Protein AF-A0AB36I6P4-F1 (afdb_monomer_lite)

Organism: Limosilactobacillus reuteri (NCBI:txid1598)

pLDDT: mean 87.26, std 16.26, range [40.88, 98.19]

Radius of gyration: 17.45 Å; chains: 1; bounding box: 50×17×43 Å

Secondary structure (DSSP, 8-state):
------TTSHHHHHHHHHHHHHHHHHHHHHHHHHHHHHHT--SS--HHHHHHHHHHHHHHHHHHHHT---

Sequence (70 aa):
MAELKDLTNHDSVRDQIRQYSNLISLTADNLQDLKARVKSLDNGNYEQELDAINQAQSKLYEALKALELD

Structure (mmCIF, N/CA/C/O backbone):
data_AF-A0AB36I6P4-F1
#
_entry.id   AF-A0AB36I6P4-F1
#
loop_
_atom_site.group_PDB
_atom_site.id
_atom_site.type_symbol
_atom_site.label_atom_id
_atom_site.label_alt_id
_atom_site.label_comp_id
_atom_site.label_asym_id
_atom_site.label_entity_id
_atom_site.label_seq_id
_atom_site.pdbx_PDB_ins_code
_atom_site.Cartn_x
_atom_site.Cartn_y
_atom_site.Cartn_z
_atom_site.occupancy
_atom_site.B_iso_or_equiv
_atom_site.auth_seq_id
_atom_site.auth_comp_id
_atom_site.auth_asym_id
_atom_site.auth_atom_id
_atom_site.pdbx_PDB_model_num
ATOM 1 N N . MET A 1 1 ? 37.634 -2.206 -6.339 1.00 40.88 1 MET A N 1
ATOM 2 C CA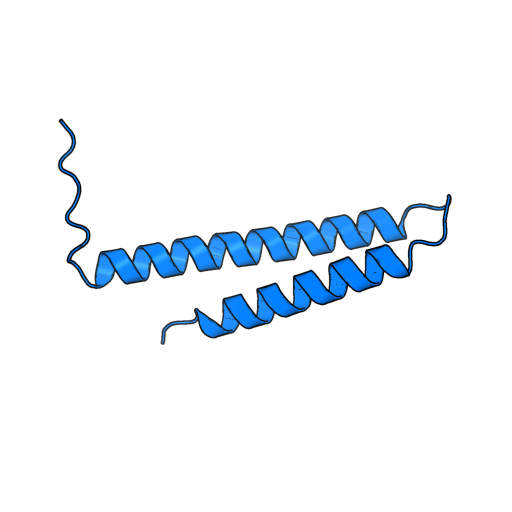 . MET A 1 1 ? 36.732 -1.095 -6.690 1.00 40.88 1 MET A CA 1
ATOM 3 C C . MET A 1 1 ? 35.643 -1.700 -7.542 1.00 40.88 1 MET A C 1
ATOM 5 O O . MET A 1 1 ? 35.961 -2.189 -8.615 1.00 40.88 1 MET A O 1
ATOM 9 N N . ALA A 1 2 ? 34.434 -1.831 -6.999 1.00 46.62 2 ALA A N 1
ATOM 10 C CA . ALA A 1 2 ? 33.320 -2.400 -7.743 1.00 46.62 2 ALA A CA 1
ATOM 11 C C . ALA A 1 2 ? 32.998 -1.446 -8.893 1.00 46.62 2 ALA A C 1
ATOM 13 O O . ALA A 1 2 ? 32.720 -0.272 -8.650 1.00 46.62 2 ALA A O 1
ATOM 14 N N . GLU A 1 3 ? 33.122 -1.940 -10.121 1.00 44.00 3 GLU A N 1
ATOM 15 C CA . GLU A 1 3 ? 32.616 -1.258 -11.303 1.00 44.00 3 GLU A CA 1
ATOM 16 C C . GLU A 1 3 ? 31.174 -0.842 -11.019 1.00 44.00 3 GLU A C 1
ATOM 18 O O . GLU A 1 3 ? 30.334 -1.671 -10.655 1.00 44.00 3 GLU A O 1
ATOM 23 N N . LEU A 1 4 ? 30.907 0.460 -11.147 1.00 49.78 4 LEU A N 1
ATOM 24 C CA . LEU A 1 4 ? 29.557 0.950 -11.360 1.00 49.78 4 LEU A CA 1
ATOM 25 C C . LEU A 1 4 ? 29.037 0.206 -12.587 1.00 49.78 4 LEU A C 1
ATOM 27 O O . LEU A 1 4 ? 29.397 0.532 -13.714 1.00 49.78 4 LEU A O 1
ATOM 31 N N . LYS A 1 5 ? 28.261 -0.850 -12.338 1.00 51.88 5 LYS A N 1
ATOM 32 C CA . LYS A 1 5 ? 27.594 -1.634 -13.366 1.00 51.88 5 LYS A CA 1
ATOM 33 C C . LYS A 1 5 ? 26.731 -0.648 -14.140 1.00 51.88 5 LYS A C 1
ATOM 35 O O . LYS A 1 5 ? 25.791 -0.078 -13.590 1.00 51.88 5 LYS A O 1
ATOM 40 N N . ASP A 1 6 ? 27.168 -0.392 -15.362 1.00 47.88 6 ASP A N 1
ATOM 41 C CA . ASP A 1 6 ? 26.685 0.647 -16.253 1.00 47.88 6 ASP A CA 1
ATOM 42 C C . ASP A 1 6 ? 25.148 0.740 -16.220 1.00 47.88 6 ASP A C 1
ATOM 44 O O . ASP A 1 6 ? 24.431 -0.211 -16.542 1.00 47.88 6 ASP A O 1
ATOM 48 N N . LEU A 1 7 ? 24.630 1.898 -15.804 1.00 50.38 7 LEU A N 1
ATOM 49 C CA . LEU A 1 7 ? 23.197 2.233 -15.767 1.00 50.38 7 LEU A CA 1
ATOM 50 C C . LEU A 1 7 ? 22.613 2.468 -17.179 1.00 50.38 7 LEU A C 1
ATOM 52 O O . LEU A 1 7 ? 21.541 3.046 -17.327 1.00 50.38 7 LEU A O 1
ATOM 56 N N . THR A 1 8 ? 23.316 2.032 -18.224 1.00 55.19 8 THR A N 1
ATOM 57 C CA . THR A 1 8 ? 23.030 2.288 -19.642 1.00 55.19 8 THR A CA 1
ATOM 58 C C . THR A 1 8 ? 22.353 1.116 -20.359 1.00 55.19 8 THR A C 1
ATOM 60 O O . THR A 1 8 ? 22.096 1.209 -21.557 1.00 55.19 8 THR A O 1
ATOM 63 N N . ASN A 1 9 ? 22.021 0.027 -19.653 1.00 61.69 9 ASN A N 1
ATOM 64 C CA . ASN A 1 9 ? 21.367 -1.144 -20.243 1.00 61.69 9 ASN A CA 1
ATOM 65 C C . ASN A 1 9 ? 19.882 -1.230 -19.862 1.00 61.69 9 ASN A C 1
ATOM 67 O O . ASN A 1 9 ? 19.524 -1.124 -18.691 1.00 61.69 9 ASN A O 1
ATOM 71 N N . HIS A 1 10 ? 19.024 -1.478 -20.854 1.00 64.50 10 HIS A N 1
ATOM 72 C CA . HIS A 1 10 ? 17.564 -1.592 -20.715 1.00 64.50 10 HIS A CA 1
ATOM 73 C C . HIS A 1 10 ? 17.134 -2.576 -19.605 1.00 64.50 10 HIS A C 1
ATOM 75 O O . HIS A 1 10 ? 16.152 -2.343 -18.900 1.00 64.50 10 HIS A O 1
ATOM 81 N N . ASP A 1 11 ? 17.915 -3.637 -19.388 1.00 68.88 11 ASP A N 1
ATOM 82 C CA . ASP A 1 11 ? 17.686 -4.615 -18.318 1.00 68.88 11 ASP A CA 1
ATOM 83 C C . ASP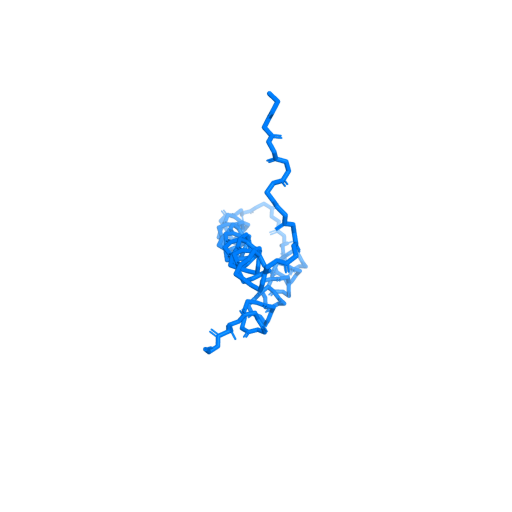 A 1 11 ? 17.902 -4.030 -16.912 1.00 68.88 11 ASP A C 1
ATOM 85 O O . ASP A 1 11 ? 17.155 -4.355 -15.997 1.00 68.88 11 ASP A O 1
ATOM 89 N N . SER A 1 12 ? 18.837 -3.086 -16.745 1.00 80.25 12 SER A N 1
ATOM 90 C CA . SER A 1 12 ? 19.053 -2.373 -15.474 1.00 80.25 12 SER A CA 1
ATOM 91 C C . SER A 1 12 ? 17.856 -1.491 -15.108 1.00 80.25 12 SER A C 1
ATOM 93 O O . SER A 1 12 ? 17.464 -1.418 -13.943 1.00 80.25 12 SER A O 1
ATOM 95 N N . VAL A 1 13 ? 17.224 -0.864 -16.106 1.00 85.12 13 VAL A N 1
ATOM 96 C CA . VAL A 1 13 ? 16.003 -0.066 -15.908 1.00 85.12 13 VAL A CA 1
ATOM 97 C C . VAL A 1 13 ? 14.820 -0.969 -15.557 1.00 85.12 13 VAL A C 1
ATOM 99 O O . VAL A 1 13 ? 14.083 -0.671 -14.619 1.00 85.12 13 VAL A O 1
ATOM 102 N N . ARG A 1 14 ? 14.662 -2.108 -16.244 1.00 87.06 14 ARG A N 1
ATOM 103 C CA . ARG A 1 14 ? 13.631 -3.107 -15.908 1.00 87.06 14 ARG A CA 1
ATOM 104 C C . ARG A 1 14 ? 13.804 -3.669 -14.498 1.00 87.06 14 ARG A C 1
ATOM 106 O O . ARG A 1 14 ? 12.820 -3.799 -13.774 1.00 87.06 14 ARG A O 1
ATOM 113 N N . ASP A 1 15 ? 15.034 -3.962 -14.088 1.00 88.50 15 ASP A N 1
ATOM 114 C CA . ASP A 1 15 ? 15.320 -4.443 -12.737 1.00 88.50 15 ASP A CA 1
ATOM 115 C C . ASP A 1 15 ? 15.007 -3.380 -11.676 1.00 88.50 15 ASP A C 1
ATOM 117 O O . ASP A 1 15 ? 14.433 -3.706 -10.637 1.00 88.50 15 ASP A O 1
ATOM 121 N N . GLN A 1 16 ? 15.293 -2.103 -11.946 1.00 89.25 16 GLN A N 1
ATOM 122 C CA . GLN A 1 16 ? 14.893 -1.001 -11.063 1.00 89.25 16 GLN A CA 1
ATOM 123 C C . GLN A 1 16 ? 13.371 -0.851 -10.978 1.00 89.25 16 GLN A C 1
ATOM 125 O O . GLN A 1 16 ? 12.833 -0.715 -9.881 1.00 89.25 16 GLN A O 1
ATOM 130 N N . ILE A 1 17 ? 12.655 -0.942 -12.103 1.00 91.62 17 ILE A N 1
ATOM 131 C CA . ILE A 1 17 ? 11.184 -0.905 -12.121 1.00 91.62 17 ILE A CA 1
ATOM 132 C C . ILE A 1 17 ? 10.600 -2.052 -11.284 1.00 91.62 17 ILE A C 1
ATOM 134 O O . ILE A 1 17 ? 9.689 -1.829 -10.483 1.00 91.62 17 ILE A O 1
ATOM 138 N N . ARG A 1 18 ? 11.165 -3.262 -11.384 1.00 91.00 18 ARG A N 1
ATOM 139 C CA . ARG A 1 18 ? 10.774 -4.403 -10.539 1.00 91.00 18 ARG A CA 1
ATOM 140 C C . ARG A 1 18 ? 11.051 -4.155 -9.057 1.00 91.00 18 ARG A C 1
ATOM 142 O O . ARG A 1 18 ? 10.207 -4.472 -8.224 1.00 91.00 18 ARG A O 1
ATOM 149 N N . GLN A 1 19 ? 12.197 -3.567 -8.710 1.00 92.44 19 GLN A N 1
ATOM 150 C CA . GLN A 1 19 ? 12.508 -3.212 -7.320 1.00 92.44 19 GLN A CA 1
ATOM 151 C C . GLN A 1 19 ? 11.490 -2.218 -6.751 1.00 92.44 19 GLN A C 1
ATOM 153 O O . GLN A 1 19 ? 10.978 -2.436 -5.653 1.00 92.44 19 GLN A O 1
ATOM 158 N N . TYR A 1 20 ? 11.143 -1.169 -7.501 1.00 94.31 20 TYR A N 1
ATOM 159 C CA . TYR A 1 20 ? 10.114 -0.219 -7.078 1.00 94.31 20 TYR A CA 1
ATOM 160 C C . TYR A 1 20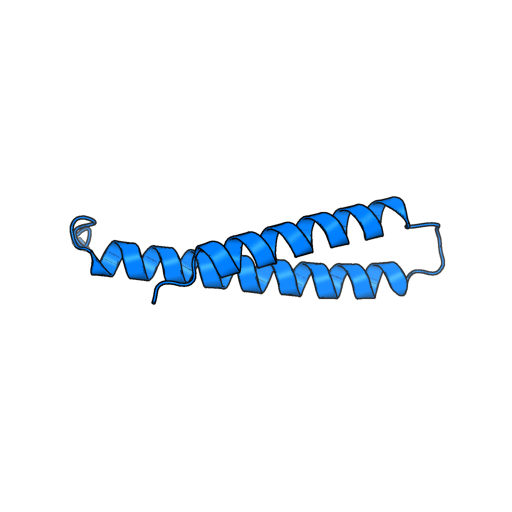 ? 8.727 -0.861 -6.988 1.00 94.31 20 TYR A C 1
ATOM 162 O O . TYR A 1 20 ? 8.012 -0.602 -6.023 1.00 94.31 20 TYR A O 1
ATOM 170 N N . SER A 1 21 ? 8.378 -1.757 -7.915 1.00 94.69 21 SER A N 1
ATOM 171 C CA . SER A 1 21 ? 7.125 -2.527 -7.861 1.00 94.69 21 SER A CA 1
ATOM 172 C C . SER A 1 21 ? 7.032 -3.354 -6.573 1.00 94.69 21 SER A C 1
ATOM 174 O O . SER A 1 21 ? 6.026 -3.302 -5.867 1.00 94.69 21 SER A O 1
ATOM 176 N N . ASN A 1 22 ? 8.118 -4.033 -6.190 1.00 93.75 22 ASN A N 1
ATOM 177 C CA . ASN A 1 22 ? 8.180 -4.788 -4.937 1.00 93.75 22 ASN A CA 1
ATOM 178 C C . ASN A 1 22 ? 8.027 -3.887 -3.703 1.00 93.75 22 ASN A C 1
ATOM 180 O O . ASN A 1 22 ? 7.317 -4.245 -2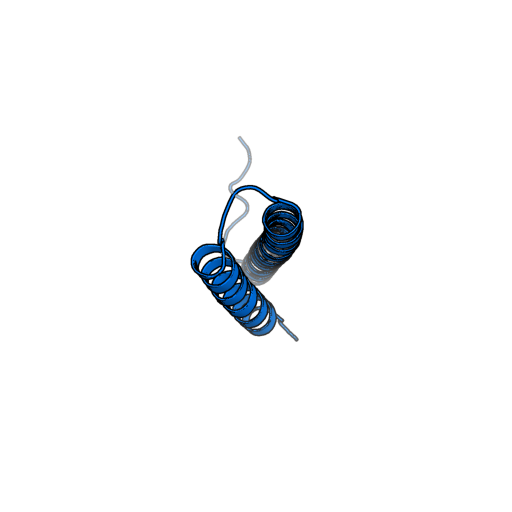.765 1.00 93.75 22 ASN A O 1
ATOM 184 N N . LEU A 1 23 ? 8.666 -2.712 -3.697 1.00 95.94 23 LEU A N 1
ATOM 185 C CA . LEU A 1 23 ? 8.541 -1.750 -2.597 1.00 95.94 23 LEU A CA 1
ATOM 186 C C . LEU A 1 23 ? 7.115 -1.204 -2.468 1.00 95.94 23 LEU A C 1
ATOM 188 O O . LEU A 1 23 ? 6.615 -1.058 -1.351 1.00 95.94 23 LEU A O 1
ATOM 192 N N . ILE A 1 24 ? 6.454 -0.925 -3.592 1.00 96.31 24 ILE A N 1
ATOM 193 C CA . ILE A 1 24 ? 5.061 -0.470 -3.624 1.00 96.31 24 ILE A CA 1
ATOM 194 C C . ILE A 1 24 ? 4.141 -1.554 -3.060 1.00 96.31 24 ILE A C 1
ATOM 196 O O . ILE A 1 24 ? 3.341 -1.253 -2.175 1.00 96.31 24 ILE A O 1
ATOM 200 N N . SER A 1 25 ? 4.300 -2.807 -3.504 1.00 95.38 25 SER A N 1
ATOM 201 C CA . SER A 1 25 ? 3.529 -3.947 -2.990 1.00 95.38 25 SER A CA 1
ATOM 202 C C . SER A 1 25 ? 3.710 -4.107 -1.480 1.00 95.38 25 SER A C 1
ATOM 204 O O . SER A 1 25 ? 2.730 -4.113 -0.741 1.00 95.38 25 SER A O 1
ATOM 206 N N . LEU A 1 26 ? 4.960 -4.129 -1.006 1.00 97.00 26 LEU A N 1
ATOM 207 C CA . LEU A 1 26 ? 5.266 -4.237 0.421 1.00 97.00 26 LEU A CA 1
ATOM 208 C C . LEU A 1 26 ? 4.645 -3.088 1.228 1.00 97.00 26 LEU A C 1
ATOM 210 O O . LEU A 1 26 ? 4.167 -3.278 2.345 1.00 97.00 26 LEU A O 1
ATOM 214 N N . THR A 1 27 ? 4.651 -1.876 0.676 1.00 97.44 27 THR A N 1
ATOM 215 C CA . THR A 1 27 ? 4.060 -0.712 1.344 1.00 97.44 27 THR A CA 1
ATOM 216 C C . THR A 1 27 ? 2.535 -0.818 1.406 1.00 97.44 27 THR A C 1
ATOM 218 O O . THR A 1 27 ? 1.952 -0.482 2.436 1.00 97.44 27 THR A O 1
ATOM 221 N N . ALA A 1 28 ? 1.886 -1.323 0.354 1.00 96.31 28 ALA A N 1
ATOM 222 C CA . ALA A 1 28 ? 0.443 -1.556 0.341 1.00 96.31 28 ALA A CA 1
ATOM 223 C C . ALA A 1 28 ? 0.018 -2.618 1.372 1.00 96.31 28 ALA A C 1
ATOM 225 O O . ALA A 1 28 ? -0.992 -2.430 2.057 1.00 96.31 28 ALA A O 1
ATOM 226 N N . ASP A 1 29 ? 0.816 -3.676 1.537 1.00 96.06 29 ASP A N 1
ATOM 227 C CA . ASP A 1 29 ? 0.596 -4.716 2.550 1.00 96.06 29 ASP A CA 1
ATOM 228 C C . ASP A 1 29 ? 0.767 -4.157 3.971 1.00 96.06 29 ASP A C 1
ATOM 230 O O . ASP A 1 29 ? -0.104 -4.324 4.823 1.00 96.06 29 ASP A O 1
ATOM 234 N N . ASN A 1 30 ? 1.820 -3.372 4.214 1.00 97.50 30 ASN A N 1
ATOM 235 C CA . ASN A 1 30 ? 2.017 -2.708 5.506 1.00 97.50 30 ASN A CA 1
ATOM 236 C C . ASN A 1 30 ? 0.859 -1.754 5.867 1.00 97.50 30 ASN A C 1
ATOM 238 O O . ASN A 1 30 ? 0.490 -1.631 7.038 1.00 97.50 30 ASN A O 1
ATOM 242 N N . LEU A 1 31 ? 0.262 -1.076 4.879 1.00 98.00 31 LEU A N 1
ATOM 243 C CA . LEU A 1 31 ? -0.930 -0.248 5.092 1.00 98.00 31 LEU A CA 1
ATOM 244 C C . LEU A 1 31 ? -2.177 -1.086 5.399 1.00 98.00 31 LEU A C 1
ATOM 246 O O . LEU A 1 31 ? -2.993 -0.670 6.226 1.00 98.00 31 LEU A O 1
ATOM 250 N N . GLN A 1 32 ? -2.317 -2.267 4.791 1.00 97.00 32 GLN A N 1
ATOM 251 C CA . GLN A 1 32 ? -3.384 -3.213 5.125 1.00 97.00 32 GLN A CA 1
ATOM 252 C C . GLN A 1 32 ? -3.287 -3.657 6.591 1.00 97.00 32 GLN A C 1
ATOM 254 O O . GLN A 1 32 ? -4.293 -3.655 7.308 1.00 97.00 32 GLN A O 1
ATOM 259 N N . ASP A 1 33 ? -2.079 -3.970 7.054 1.00 97.69 33 ASP A N 1
ATOM 260 C CA . ASP A 1 33 ? -1.826 -4.353 8.443 1.00 97.69 33 ASP A CA 1
ATOM 261 C C . ASP A 1 33 ? -2.084 -3.192 9.406 1.00 97.69 33 ASP A C 1
ATOM 263 O O . ASP A 1 33 ? -2.718 -3.365 10.452 1.00 97.69 33 ASP A O 1
ATOM 267 N N . LEU A 1 34 ? -1.659 -1.976 9.047 1.00 97.44 34 LEU A N 1
ATOM 268 C CA . LEU A 1 34 ? -1.953 -0.776 9.830 1.00 97.44 34 LEU A CA 1
ATOM 269 C C . LEU A 1 34 ? -3.464 -0.550 9.955 1.00 97.44 34 LEU A C 1
ATOM 271 O O . LEU A 1 34 ? -3.957 -0.313 11.056 1.00 97.44 34 LEU A O 1
ATOM 275 N N . LYS A 1 35 ? -4.212 -0.680 8.857 1.00 96.88 35 LYS A N 1
ATOM 276 C CA . LYS A 1 35 ? -5.676 -0.577 8.849 1.00 96.88 35 LYS A CA 1
ATOM 277 C C . LYS A 1 35 ? -6.320 -1.603 9.778 1.00 96.88 35 LYS A C 1
ATOM 279 O O . LYS A 1 35 ? -7.243 -1.256 10.513 1.00 96.88 35 LYS A O 1
ATOM 284 N N . ALA A 1 36 ? -5.846 -2.849 9.765 1.00 97.00 36 ALA A N 1
ATOM 285 C CA . ALA A 1 36 ? -6.338 -3.892 10.663 1.00 97.00 36 ALA A CA 1
ATOM 286 C C . ALA A 1 36 ? -6.066 -3.543 12.135 1.00 97.00 36 ALA A C 1
ATOM 288 O O . ALA A 1 36 ? -6.966 -3.649 12.968 1.00 97.00 36 ALA A O 1
ATOM 289 N N . ARG A 1 37 ? -4.861 -3.046 12.442 1.00 97.06 37 ARG A N 1
ATOM 290 C CA . ARG A 1 37 ? -4.496 -2.585 13.789 1.00 97.06 37 ARG A CA 1
ATOM 291 C C . ARG A 1 37 ? -5.367 -1.421 14.249 1.00 97.06 37 ARG A C 1
ATOM 293 O O . ARG A 1 37 ? -5.908 -1.491 15.345 1.00 97.06 37 ARG A O 1
ATOM 300 N N . VAL A 1 38 ? -5.561 -0.398 13.418 1.00 95.81 38 VAL A N 1
ATOM 301 C CA . VAL A 1 38 ? -6.421 0.755 13.740 1.00 95.81 38 VAL A CA 1
ATOM 302 C C . VAL A 1 38 ? -7.862 0.314 14.003 1.00 95.81 38 VAL A C 1
ATOM 304 O O . VAL A 1 38 ? -8.456 0.739 14.984 1.00 95.81 38 VAL A O 1
ATOM 307 N N . LYS A 1 39 ? -8.410 -0.608 13.200 1.00 94.69 39 LYS A N 1
ATOM 308 C CA . LYS A 1 39 ? -9.755 -1.166 13.430 1.00 94.69 39 LYS A CA 1
ATOM 309 C C . LYS A 1 39 ? -9.886 -1.984 14.718 1.00 94.69 39 LYS A C 1
ATOM 311 O O . LYS A 1 39 ? -11.005 -2.198 15.168 1.00 94.69 39 LYS A O 1
ATOM 316 N N . SER A 1 40 ? -8.777 -2.478 15.267 1.00 96.56 40 SER A N 1
ATOM 317 C CA . SER A 1 40 ? -8.771 -3.227 16.530 1.00 96.56 40 SER A CA 1
ATOM 318 C C . SER A 1 40 ? -8.687 -2.334 17.771 1.00 96.56 40 SER A C 1
ATOM 320 O O . SER A 1 40 ? -8.851 -2.835 18.879 1.00 96.56 40 SER A O 1
ATOM 322 N N . LEU A 1 41 ? -8.427 -1.034 17.596 1.00 95.94 41 LEU A N 1
ATOM 323 C CA . LEU A 1 41 ? -8.395 -0.062 18.684 1.00 95.94 41 LEU A CA 1
ATOM 324 C C . LEU A 1 41 ? -9.822 0.304 19.114 1.00 95.94 41 LEU A C 1
ATOM 326 O O . LEU A 1 41 ? -10.664 0.632 18.282 1.00 95.94 41 LEU A O 1
ATOM 330 N N . ASP A 1 42 ? -10.083 0.276 20.419 1.00 89.38 42 ASP A N 1
ATOM 331 C CA . ASP A 1 42 ? -11.388 0.562 21.034 1.00 89.38 42 ASP A CA 1
ATOM 332 C C . ASP A 1 42 ? -11.466 1.957 21.683 1.00 89.38 42 ASP A C 1
ATOM 334 O O . ASP A 1 42 ? -12.474 2.323 22.287 1.00 89.38 42 ASP A O 1
ATOM 338 N N . ASN A 1 43 ? -10.412 2.761 21.541 1.00 92.62 43 ASN A N 1
ATOM 339 C CA . ASN A 1 43 ? -10.200 4.001 22.285 1.00 92.62 43 ASN A CA 1
ATOM 340 C C . ASN A 1 43 ? -10.404 5.291 21.467 1.00 92.62 43 ASN A C 1
ATOM 342 O O . ASN A 1 43 ? -9.982 6.359 21.915 1.00 92.62 43 ASN A O 1
ATOM 346 N N . GLY A 1 44 ? -11.042 5.237 20.295 1.00 91.00 44 GLY A N 1
ATOM 347 C CA . GLY A 1 44 ? -11.276 6.439 19.491 1.00 91.00 44 GLY A CA 1
ATOM 348 C C . GLY A 1 44 ? -12.102 6.223 18.225 1.00 91.00 44 GLY A C 1
ATOM 349 O O . GLY A 1 44 ? -12.317 5.096 17.786 1.00 91.00 44 GLY A O 1
ATOM 350 N N . ASN A 1 45 ? -12.557 7.334 17.633 1.00 94.25 45 ASN A N 1
ATOM 351 C CA . ASN A 1 45 ? -13.036 7.345 16.252 1.00 94.25 45 ASN A CA 1
ATOM 352 C C . ASN A 1 45 ? -11.833 7.581 15.328 1.00 94.25 45 ASN A C 1
ATOM 354 O O . ASN A 1 45 ? -11.231 8.651 15.381 1.00 94.25 45 ASN A O 1
ATOM 358 N N . TYR A 1 46 ? -11.527 6.589 14.493 1.00 96.69 46 TYR A N 1
ATOM 359 C CA . TYR A 1 46 ? -10.407 6.600 13.550 1.00 96.69 46 TYR A CA 1
ATOM 360 C C . TYR A 1 46 ? -10.849 6.686 12.080 1.00 96.69 46 TYR A C 1
ATOM 362 O O . TYR A 1 46 ? -10.128 6.253 11.182 1.00 96.69 46 TYR A O 1
ATOM 370 N N . GLU A 1 47 ? -12.064 7.162 11.800 1.00 96.25 47 GLU A N 1
ATOM 371 C CA . GLU A 1 47 ? -12.606 7.230 10.435 1.00 96.25 47 GLU A CA 1
ATOM 372 C C . GLU A 1 47 ? -11.710 8.027 9.477 1.00 96.25 47 GLU A C 1
ATOM 374 O O . GLU A 1 47 ? -11.510 7.598 8.341 1.00 96.25 47 GLU A O 1
ATOM 379 N N . GLN A 1 48 ? -11.128 9.142 9.932 1.00 97.00 48 GLN A N 1
ATOM 380 C CA . GLN A 1 48 ? -10.252 9.976 9.102 1.00 97.00 48 GLN A CA 1
ATOM 381 C C . GLN A 1 48 ? -8.939 9.259 8.767 1.00 97.00 48 GLN A C 1
ATOM 383 O O . GLN A 1 48 ? -8.495 9.266 7.619 1.00 97.00 48 GLN A O 1
ATOM 388 N N . GLU A 1 49 ? -8.329 8.600 9.750 1.00 97.19 49 GLU A N 1
ATOM 389 C CA . GLU A 1 49 ? -7.108 7.821 9.576 1.00 97.19 49 GLU A CA 1
ATOM 390 C C . GLU A 1 49 ? -7.351 6.609 8.676 1.00 97.19 49 GLU A C 1
ATOM 392 O O . GLU A 1 49 ? -6.551 6.327 7.783 1.00 97.19 49 GLU A O 1
AT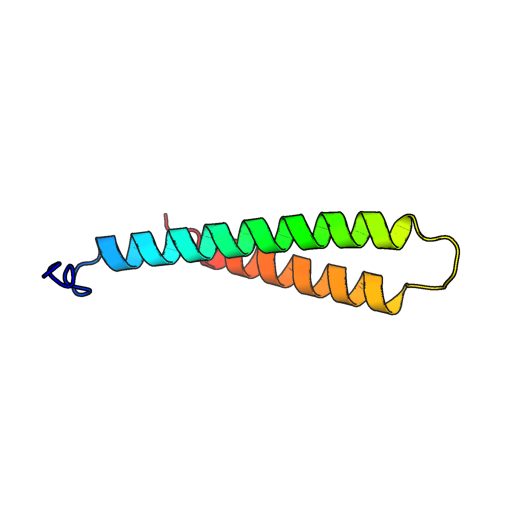OM 397 N N . LEU A 1 50 ? -8.470 5.906 8.870 1.00 97.69 50 LEU A N 1
ATOM 398 C CA . LEU A 1 50 ? -8.857 4.769 8.039 1.00 97.69 50 LEU A CA 1
ATOM 399 C C . LEU A 1 50 ? -9.104 5.188 6.588 1.00 97.69 50 LEU A C 1
ATOM 401 O O . LEU A 1 50 ? -8.705 4.457 5.680 1.00 97.69 50 LEU A O 1
ATOM 405 N N . ASP A 1 51 ? -9.724 6.347 6.359 1.00 98.00 51 ASP A N 1
ATOM 406 C CA . ASP A 1 51 ? -9.915 6.889 5.015 1.00 98.00 51 ASP A CA 1
ATOM 407 C C . ASP A 1 51 ? -8.576 7.253 4.359 1.00 98.00 51 ASP A C 1
ATOM 409 O O . ASP A 1 51 ? -8.297 6.818 3.241 1.00 98.00 51 ASP A O 1
ATOM 413 N N . ALA A 1 52 ? -7.683 7.936 5.083 1.00 98.19 52 ALA A N 1
ATOM 414 C CA . ALA A 1 52 ? -6.346 8.257 4.589 1.00 98.19 52 ALA A CA 1
ATOM 415 C C . ALA A 1 52 ? -5.537 6.997 4.224 1.00 98.19 52 ALA A C 1
ATOM 417 O O . ALA A 1 52 ? -4.903 6.951 3.165 1.00 98.19 52 ALA A O 1
ATOM 418 N N . ILE A 1 53 ? -5.598 5.950 5.058 1.00 97.94 53 ILE A N 1
ATOM 419 C CA . ILE A 1 53 ? -4.950 4.660 4.785 1.00 97.94 53 ILE A CA 1
ATOM 420 C C . ILE A 1 53 ? -5.534 4.016 3.520 1.00 97.94 53 ILE A C 1
ATOM 422 O O . ILE A 1 53 ? -4.773 3.561 2.665 1.00 97.94 53 ILE A O 1
ATOM 426 N N . ASN A 1 54 ? -6.862 4.013 3.361 1.00 97.19 54 ASN A N 1
ATOM 427 C CA . ASN A 1 54 ? -7.516 3.468 2.167 1.00 97.19 54 ASN A CA 1
ATOM 428 C C . ASN A 1 54 ? -7.094 4.208 0.894 1.00 97.19 54 ASN A C 1
ATOM 430 O O . ASN A 1 54 ? -6.772 3.575 -0.112 1.00 97.19 54 ASN A O 1
ATOM 434 N N . GLN A 1 55 ? -7.071 5.542 0.933 1.00 98.06 55 GLN A N 1
ATOM 435 C CA . GLN A 1 55 ? -6.670 6.356 -0.212 1.00 98.06 55 GLN A CA 1
ATOM 436 C C . GLN A 1 55 ? -5.210 6.102 -0.605 1.00 98.06 55 GLN A C 1
ATOM 438 O O . GLN A 1 55 ? -4.904 5.971 -1.791 1.00 98.06 55 GLN A O 1
ATOM 443 N N . ALA A 1 56 ? -4.304 6.016 0.373 1.00 98.00 56 ALA A N 1
ATOM 444 C CA . ALA A 1 56 ? -2.898 5.712 0.120 1.00 98.00 56 ALA A CA 1
ATOM 445 C C . ALA A 1 56 ? -2.725 4.307 -0.478 1.00 98.00 56 ALA A C 1
ATOM 447 O O . ALA A 1 56 ? -2.017 4.147 -1.470 1.00 98.00 56 ALA A O 1
ATOM 448 N N . GLN A 1 5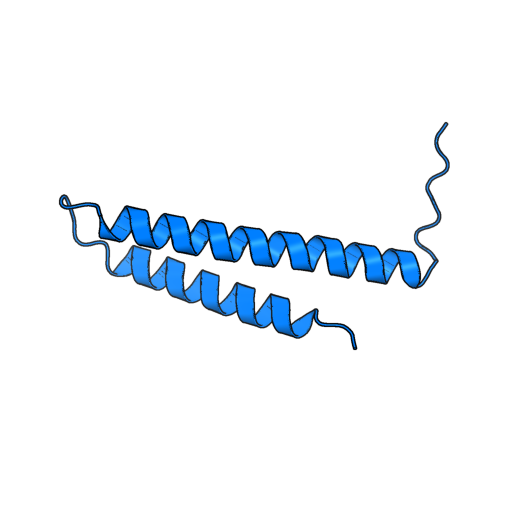7 ? -3.422 3.309 0.071 1.00 96.88 57 GLN A N 1
ATOM 449 C CA . GLN A 1 57 ? -3.393 1.936 -0.430 1.00 96.88 57 GLN A CA 1
ATOM 450 C C . GLN A 1 57 ? -3.907 1.838 -1.878 1.00 96.88 57 GLN A C 1
ATOM 452 O O . GLN A 1 57 ? -3.264 1.195 -2.705 1.00 96.88 57 GLN A O 1
ATOM 457 N N . SER A 1 58 ? -5.006 2.527 -2.219 1.00 96.75 58 SER A N 1
ATOM 458 C CA . SER A 1 58 ? -5.528 2.573 -3.598 1.00 96.75 58 SER A CA 1
ATOM 459 C C . SER A 1 58 ? -4.496 3.131 -4.578 1.00 96.75 58 SER A C 1
ATOM 461 O O . SER A 1 58 ? -4.214 2.513 -5.602 1.00 96.75 58 SER A O 1
ATOM 463 N N . LYS A 1 59 ? -3.866 4.261 -4.231 1.00 97.94 59 LYS A N 1
ATOM 464 C CA . LYS A 1 59 ? -2.836 4.895 -5.069 1.00 97.94 59 LYS A CA 1
ATOM 465 C C . LYS A 1 59 ? -1.618 3.996 -5.275 1.00 97.94 59 LYS A C 1
ATOM 467 O O . LYS A 1 59 ? -1.026 4.012 -6.350 1.00 97.94 59 LYS A O 1
ATOM 472 N N . LEU A 1 60 ? -1.241 3.207 -4.267 1.00 96.75 60 LEU A N 1
ATOM 473 C CA . LEU A 1 60 ? -0.152 2.238 -4.396 1.00 96.75 60 LEU A CA 1
ATOM 474 C C . LEU A 1 60 ? -0.522 1.100 -5.350 1.00 96.75 60 LEU A C 1
ATOM 476 O O . LEU A 1 60 ? 0.293 0.753 -6.195 1.00 96.75 60 LEU A O 1
ATOM 480 N N . TYR A 1 61 ? -1.740 0.558 -5.281 1.00 93.62 61 TYR A N 1
ATOM 481 C CA . TYR A 1 61 ? -2.176 -0.466 -6.237 1.00 93.62 61 TYR A CA 1
ATOM 482 C C . TYR A 1 61 ? -2.280 0.070 -7.671 1.00 93.62 61 TYR A C 1
ATOM 484 O O . TYR A 1 61 ? -1.892 -0.621 -8.611 1.00 93.62 61 TYR A O 1
ATOM 492 N N . GLU A 1 62 ? -2.736 1.311 -7.851 1.00 95.88 62 GLU A N 1
ATOM 493 C CA . GLU A 1 62 ? -2.718 1.988 -9.155 1.00 95.88 62 GLU A CA 1
ATOM 494 C C . GLU A 1 62 ? -1.288 2.157 -9.685 1.00 95.88 62 GLU A C 1
ATOM 496 O O . GLU A 1 62 ? -1.022 1.855 -10.849 1.00 95.88 62 GLU A O 1
ATOM 501 N N . ALA A 1 63 ? -0.355 2.584 -8.828 1.00 94.75 63 ALA A N 1
ATOM 502 C CA . ALA A 1 63 ? 1.054 2.709 -9.184 1.00 94.75 63 ALA A CA 1
ATOM 503 C C . ALA A 1 63 ? 1.688 1.352 -9.523 1.00 94.75 63 ALA A C 1
ATOM 505 O O . ALA A 1 63 ? 2.435 1.262 -10.492 1.00 94.75 63 ALA A O 1
ATOM 506 N N . LEU A 1 64 ? 1.365 0.297 -8.768 1.00 93.94 64 LEU A N 1
ATOM 507 C CA . LEU A 1 64 ? 1.845 -1.060 -9.030 1.00 93.94 64 LEU A CA 1
ATOM 508 C C . LEU A 1 64 ? 1.405 -1.530 -10.417 1.00 93.94 64 LEU A C 1
ATOM 510 O O . LEU A 1 64 ? 2.237 -1.951 -11.212 1.00 93.94 64 LEU A O 1
ATOM 514 N N . LYS A 1 65 ? 0.116 -1.364 -10.732 1.00 92.62 65 LYS A N 1
ATOM 515 C CA . LYS A 1 65 ? -0.449 -1.705 -12.040 1.00 92.62 65 LYS A CA 1
ATOM 516 C C . LYS A 1 65 ? 0.191 -0.906 -13.179 1.00 92.62 65 LYS A C 1
ATOM 518 O O . LYS A 1 65 ? 0.403 -1.437 -14.260 1.00 92.62 65 LYS A O 1
ATOM 523 N N . ALA A 1 66 ? 0.516 0.366 -12.954 1.00 93.06 66 ALA A N 1
ATOM 524 C CA . ALA A 1 66 ? 1.187 1.198 -13.954 1.00 93.06 66 ALA A CA 1
ATOM 525 C C . ALA A 1 66 ? 2.643 0.772 -14.233 1.00 93.06 66 ALA A C 1
ATOM 527 O O . ALA A 1 66 ? 3.200 1.154 -15.261 1.00 93.06 66 ALA A O 1
ATOM 528 N N . LEU A 1 67 ? 3.258 0.011 -13.323 1.00 90.00 67 LEU A N 1
ATOM 529 C CA . LEU A 1 67 ? 4.620 -0.512 -13.450 1.00 90.00 67 LEU A CA 1
ATOM 530 C C . LEU A 1 67 ? 4.670 -1.975 -13.918 1.00 90.00 67 LEU A C 1
ATOM 532 O O . LEU A 1 67 ? 5.768 -2.510 -14.085 1.00 90.00 67 LEU A O 1
ATOM 536 N N . GLU A 1 68 ? 3.523 -2.619 -14.156 1.00 85.12 68 GLU A N 1
ATOM 537 C CA . GLU A 1 68 ? 3.471 -3.926 -14.812 1.00 85.12 68 GLU A CA 1
ATOM 538 C C . GLU A 1 68 ? 3.959 -3.773 -16.259 1.00 85.12 68 GLU A C 1
ATOM 540 O O . GLU A 1 68 ? 3.313 -3.157 -17.105 1.00 85.12 68 GLU A O 1
ATOM 545 N N . LEU A 1 69 ? 5.164 -4.284 -16.517 1.00 75.44 69 LEU A N 1
ATOM 546 C CA . LEU A 1 69 ? 5.753 -4.342 -17.849 1.00 75.44 69 LEU A CA 1
ATOM 547 C C . LEU A 1 69 ? 5.415 -5.705 -18.465 1.00 75.44 69 LEU A C 1
ATOM 549 O O . LEU A 1 69 ? 5.859 -6.722 -17.924 1.00 75.44 69 LEU A O 1
ATOM 553 N N . ASP A 1 70 ? 4.667 -5.702 -19.572 1.00 60.47 70 ASP A N 1
ATOM 554 C CA . ASP A 1 70 ? 4.416 -6.882 -20.421 1.00 60.47 70 ASP A CA 1
ATOM 555 C C . ASP A 1 70 ? 5.712 -7.471 -21.023 1.00 60.47 70 ASP A C 1
ATOM 557 O O . ASP A 1 70 ? 6.629 -6.695 -21.409 1.00 60.47 70 ASP A O 1
#

Foldseek 3Di:
DDPPPDCPDPVNVLVVLVVVLVVLVVVLVVLVVVLVVVVPDPPDDCVVVNVVSVVSSVVSVVSSVVSDDD